Protein AF-A0A6L3NNT6-F1 (afdb_monomer_lite)

Secondary structure (DSSP, 8-state):
-HHHHHHHHHH--SHHHHHHHHHHHHHHHHHHHHHHHHHHHHHHHH------HHHHHHHHHHHHHHHHHHHHHHHHHHHHHHHHHHHHH-

pLDDT: mean 84.55, std 9.49, range [49.84, 93.81]

Structure (mmCIF, N/CA/C/O backbone):
data_AF-A0A6L3NNT6-F1
#
_entry.id   AF-A0A6L3NNT6-F1
#
loop_
_atom_site.group_PDB
_atom_site.id
_atom_site.type_symbol
_atom_site.label_atom_id
_atom_site.label_alt_id
_atom_site.label_comp_id
_atom_site.label_asym_id
_atom_site.label_entity_id
_atom_site.label_seq_id
_atom_site.pdbx_PDB_ins_code
_atom_site.Cartn_x
_atom_site.Cartn_y
_atom_site.Cartn_z
_atom_site.occupancy
_atom_site.B_iso_or_equiv
_atom_site.auth_seq_id
_atom_site.auth_comp_id
_atom_site.auth_asym_id
_atom_site.auth_atom_id
_atom_site.pdbx_PDB_model_num
ATOM 1 N N . MET A 1 1 ? -23.320 -12.988 -2.363 1.00 52.53 1 MET A N 1
ATOM 2 C CA . MET A 1 1 ? -23.544 -13.077 -0.897 1.00 52.53 1 MET A CA 1
ATOM 3 C C . MET A 1 1 ? -22.246 -13.112 -0.073 1.00 52.53 1 MET A C 1
ATOM 5 O O . MET A 1 1 ? -22.233 -12.533 1.003 1.00 52.53 1 MET A O 1
ATOM 9 N N . GLN A 1 2 ? -21.148 -13.729 -0.543 1.00 58.34 2 GLN A N 1
ATOM 10 C CA . GLN A 1 2 ? -19.864 -13.743 0.191 1.00 58.34 2 GLN A CA 1
ATOM 11 C C . GLN A 1 2 ? -19.130 -12.385 0.208 1.00 58.34 2 GLN A C 1
ATOM 13 O O . GLN A 1 2 ? -18.565 -12.020 1.232 1.00 58.34 2 GLN A O 1
ATOM 18 N N . ILE A 1 3 ? -19.221 -11.598 -0.871 1.00 61.28 3 ILE A N 1
ATOM 19 C CA . ILE A 1 3 ? -18.596 -10.261 -0.970 1.00 61.28 3 ILE A CA 1
ATOM 20 C C . ILE A 1 3 ? -19.177 -9.291 0.078 1.00 61.28 3 ILE A C 1
ATOM 22 O O . ILE A 1 3 ? -18.429 -8.645 0.801 1.00 61.28 3 ILE A O 1
ATOM 26 N N . LEU A 1 4 ? -20.503 -9.299 0.259 1.00 63.41 4 LEU A N 1
ATOM 27 C CA . LEU A 1 4 ? -21.203 -8.525 1.298 1.00 63.41 4 LEU A CA 1
ATOM 28 C C . LEU A 1 4 ? -20.750 -8.880 2.726 1.00 63.41 4 LEU A C 1
ATOM 30 O O . LEU A 1 4 ? -20.719 -8.018 3.600 1.00 63.41 4 LEU A O 1
ATOM 34 N N . LYS A 1 5 ? -20.375 -10.142 2.984 1.00 66.62 5 LYS A N 1
ATOM 35 C CA . LYS A 1 5 ? -19.828 -10.546 4.291 1.00 66.62 5 LYS A CA 1
ATOM 36 C C . LYS A 1 5 ? -18.426 -9.982 4.512 1.00 66.62 5 LYS A C 1
ATOM 38 O O . LYS A 1 5 ? -18.121 -9.575 5.628 1.00 66.62 5 LYS A O 1
ATOM 43 N N . LEU A 1 6 ? -17.602 -9.938 3.464 1.00 67.81 6 LEU A N 1
ATOM 44 C CA . LEU A 1 6 ? -16.259 -9.366 3.526 1.00 67.81 6 LEU A CA 1
ATOM 45 C C . LEU A 1 6 ? -16.311 -7.847 3.742 1.00 67.81 6 LEU A C 1
ATOM 47 O O . LEU A 1 6 ? -15.618 -7.342 4.617 1.00 67.81 6 LEU A O 1
ATOM 51 N N . GLU A 1 7 ? -17.173 -7.129 3.018 1.00 70.75 7 GLU A N 1
ATOM 52 C CA . GLU A 1 7 ? -17.370 -5.687 3.226 1.00 70.75 7 GLU A CA 1
ATOM 53 C C . GLU A 1 7 ? -17.824 -5.375 4.651 1.00 70.75 7 GLU A C 1
ATOM 55 O O . GLU A 1 7 ? -17.271 -4.486 5.299 1.00 70.75 7 GLU A O 1
ATOM 60 N N . ASN A 1 8 ? -18.789 -6.135 5.171 1.00 70.38 8 ASN A N 1
ATOM 61 C CA . ASN A 1 8 ? -19.261 -5.955 6.541 1.00 70.38 8 ASN A CA 1
ATOM 62 C C . ASN A 1 8 ? -18.172 -6.283 7.573 1.00 70.38 8 ASN A C 1
ATOM 64 O O . ASN A 1 8 ? -18.064 -5.591 8.582 1.00 70.38 8 ASN A O 1
ATOM 68 N N . PHE A 1 9 ? -17.326 -7.280 7.304 1.00 72.81 9 PHE A N 1
ATOM 69 C CA . PHE A 1 9 ? -16.187 -7.622 8.157 1.00 72.81 9 PHE A CA 1
ATOM 70 C C . PHE A 1 9 ? -15.110 -6.528 8.156 1.00 72.81 9 PHE A C 1
ATOM 72 O O . PHE A 1 9 ? -14.595 -6.159 9.207 1.00 72.81 9 PHE A O 1
ATOM 79 N N . ILE A 1 10 ? -14.810 -5.955 6.989 1.00 74.06 10 ILE A N 1
ATOM 80 C CA . ILE A 1 10 ? -13.851 -4.853 6.829 1.00 74.06 10 ILE A CA 1
ATOM 81 C C . ILE A 1 10 ? -14.385 -3.558 7.446 1.00 74.06 10 ILE A C 1
ATOM 83 O O . ILE A 1 10 ? -13.600 -2.751 7.944 1.00 74.06 10 ILE A O 1
ATOM 87 N N . ARG A 1 11 ? -15.704 -3.329 7.430 1.00 74.06 11 ARG A N 1
ATOM 88 C CA . ARG A 1 11 ? -16.335 -2.143 8.035 1.00 74.06 11 ARG A CA 1
ATOM 89 C C . ARG A 1 11 ? -16.491 -2.238 9.549 1.00 74.06 11 ARG A C 1
ATOM 91 O O . ARG A 1 11 ? -16.731 -1.201 10.169 1.00 74.06 11 ARG A O 1
ATOM 98 N N . ASP A 1 12 ? -16.310 -3.419 10.137 1.00 77.81 12 ASP A N 1
ATOM 99 C CA . ASP A 1 12 ? -16.380 -3.597 11.583 1.00 77.81 12 ASP A CA 1
ATOM 100 C C . ASP A 1 12 ? -15.350 -2.699 12.300 1.00 77.81 12 ASP A C 1
ATOM 102 O O . ASP A 1 12 ? -14.194 -2.555 11.885 1.00 7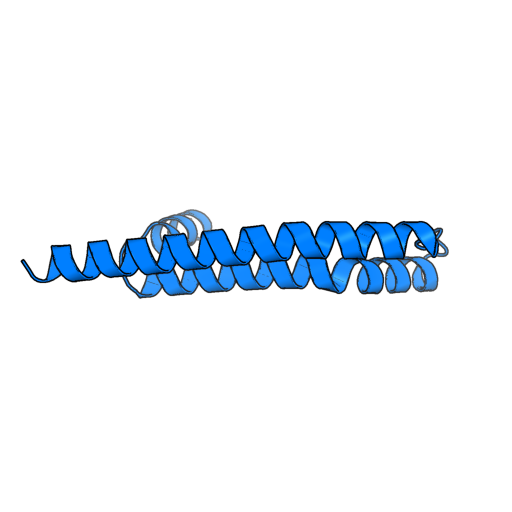7.81 12 ASP A O 1
ATOM 106 N N . GLY A 1 13 ? -15.797 -2.031 13.361 1.00 71.25 13 GLY A N 1
ATOM 107 C CA . GLY A 1 13 ? -14.974 -1.133 14.171 1.00 71.25 13 GLY A CA 1
ATOM 108 C C . GLY A 1 13 ? -14.078 -1.874 15.163 1.00 71.25 13 GLY A C 1
ATOM 109 O O . GLY A 1 13 ? -13.154 -1.272 15.703 1.00 71.25 13 GLY A O 1
ATOM 110 N N . GLY A 1 14 ? -14.344 -3.161 15.407 1.00 77.62 14 GLY A N 1
ATOM 111 C CA . GLY A 1 14 ? -13.572 -3.993 16.326 1.00 77.62 14 GLY A CA 1
ATOM 112 C C . GLY A 1 14 ? -12.183 -4.395 15.812 1.00 77.62 14 GLY A C 1
ATOM 113 O O . GLY A 1 14 ? -11.805 -4.150 14.664 1.00 77.62 14 GLY A O 1
ATOM 114 N N . TRP A 1 15 ? -11.424 -5.085 16.671 1.00 79.38 15 TRP A N 1
ATOM 115 C CA . TRP A 1 15 ? -10.061 -5.548 16.373 1.00 79.38 15 TRP A CA 1
ATOM 116 C C . TRP A 1 15 ? -9.984 -6.433 15.119 1.00 79.38 15 TRP A C 1
ATOM 118 O O . TRP A 1 15 ? -9.031 -6.331 14.353 1.00 79.38 15 TRP A O 1
ATOM 128 N N . ARG A 1 16 ? -11.016 -7.252 14.865 1.00 82.25 16 ARG A N 1
ATOM 129 C CA . ARG A 1 16 ? -11.089 -8.135 13.689 1.00 82.25 16 ARG A CA 1
ATOM 130 C C . ARG A 1 16 ? -11.141 -7.346 12.380 1.00 82.25 16 ARG A C 1
ATOM 132 O O . ARG A 1 16 ? -10.377 -7.645 11.466 1.00 82.25 16 ARG A O 1
ATOM 139 N N . GLY A 1 17 ? -11.989 -6.317 12.314 1.00 84.50 17 GLY A N 1
ATOM 140 C CA . GLY A 1 17 ? -12.086 -5.439 11.147 1.00 84.50 17 GLY A CA 1
ATOM 141 C C . GLY A 1 17 ? -10.817 -4.615 10.933 1.00 84.50 17 GLY A C 1
ATOM 142 O O . GLY A 1 17 ? -10.357 -4.477 9.801 1.00 84.50 17 GLY A O 1
ATOM 143 N N . ALA A 1 18 ? -10.184 -4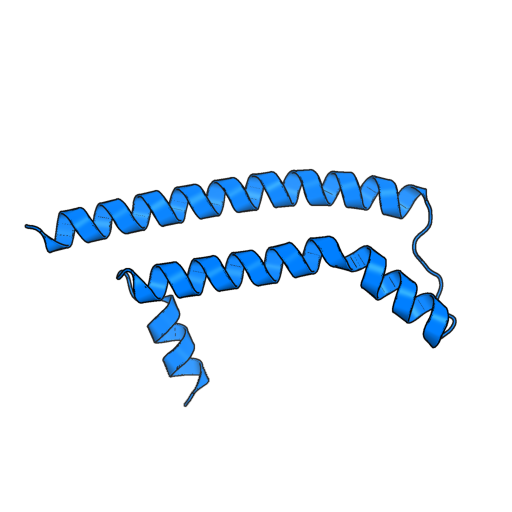.147 12.013 1.00 84.31 18 ALA A N 1
ATOM 144 C CA . ALA A 1 18 ? -8.892 -3.469 11.933 1.00 84.31 18 ALA A CA 1
ATOM 145 C C . ALA A 1 18 ? -7.782 -4.390 11.390 1.00 84.31 18 ALA A C 1
ATOM 147 O O . ALA A 1 18 ? -7.061 -3.993 10.478 1.00 84.31 18 ALA A O 1
ATOM 148 N N . CYS A 1 19 ? -7.683 -5.639 11.863 1.00 85.31 19 CYS A N 1
ATOM 149 C CA . CYS A 1 19 ? -6.746 -6.625 11.312 1.00 85.31 19 CYS A CA 1
ATOM 150 C C . CYS A 1 19 ? -7.002 -6.895 9.823 1.00 85.31 19 CYS A C 1
ATOM 152 O O . CYS A 1 19 ? -6.053 -6.963 9.047 1.00 85.31 19 CYS A O 1
ATOM 154 N N . ALA A 1 20 ? -8.268 -6.999 9.406 1.00 88.38 20 ALA A N 1
ATOM 155 C CA . ALA A 1 20 ? -8.628 -7.198 8.002 1.00 88.38 20 ALA A CA 1
ATOM 156 C C . ALA A 1 20 ? -8.195 -6.018 7.119 1.00 88.38 20 ALA A C 1
ATOM 158 O O . ALA A 1 20 ? -7.616 -6.221 6.052 1.00 88.38 20 ALA A O 1
ATOM 159 N N . ARG A 1 21 ? -8.426 -4.782 7.582 1.00 86.56 21 ARG A N 1
ATOM 160 C CA . ARG A 1 21 ? -7.982 -3.561 6.893 1.00 86.56 21 ARG A CA 1
ATOM 161 C C . ARG A 1 21 ? -6.461 -3.490 6.806 1.00 86.56 21 ARG A C 1
ATOM 163 O O . ARG A 1 21 ? -5.937 -3.258 5.721 1.00 86.56 21 ARG A O 1
ATOM 170 N N . MET A 1 22 ? -5.759 -3.764 7.906 1.00 88.69 22 MET A N 1
ATOM 171 C CA . MET A 1 22 ? -4.292 -3.808 7.952 1.00 88.69 22 MET A CA 1
ATOM 172 C C . MET A 1 22 ? -3.717 -4.849 6.988 1.00 88.69 22 MET A C 1
ATOM 174 O O . MET A 1 22 ? -2.772 -4.555 6.260 1.00 88.69 22 MET A O 1
ATOM 178 N N . LEU A 1 23 ? -4.314 -6.040 6.930 1.00 90.00 23 LEU A N 1
ATOM 179 C CA . LEU A 1 23 ? -3.916 -7.089 5.995 1.00 90.00 23 LEU A CA 1
ATOM 180 C C . LEU A 1 23 ? -4.171 -6.673 4.538 1.00 90.00 23 LEU A C 1
ATOM 182 O O . LEU A 1 23 ? -3.315 -6.891 3.687 1.00 90.00 23 LEU A O 1
ATOM 186 N N . GLY A 1 24 ? -5.291 -6.004 4.253 1.00 89.88 24 GLY A N 1
ATOM 187 C CA . GLY A 1 24 ? -5.567 -5.430 2.933 1.00 89.88 24 GLY A CA 1
ATOM 188 C C . GLY A 1 24 ? -4.545 -4.367 2.519 1.00 89.88 24 GLY A C 1
ATOM 189 O O . GLY A 1 24 ? -4.003 -4.435 1.418 1.00 89.88 24 GLY A O 1
ATOM 190 N N . ILE A 1 25 ? -4.220 -3.430 3.417 1.00 90.50 25 ILE A N 1
ATOM 191 C CA . ILE A 1 25 ? -3.178 -2.412 3.195 1.00 90.50 25 ILE A CA 1
ATOM 192 C C . ILE A 1 25 ? -1.831 -3.084 2.915 1.00 90.50 25 ILE A C 1
ATOM 194 O O . ILE A 1 25 ? -1.125 -2.690 1.988 1.00 90.50 25 ILE A O 1
ATOM 198 N N . PHE A 1 26 ? -1.491 -4.122 3.681 1.00 90.75 26 PHE A N 1
ATOM 199 C CA . PHE A 1 26 ? -0.253 -4.870 3.507 1.00 90.75 26 PHE A CA 1
ATOM 200 C C . PHE A 1 26 ? -0.185 -5.573 2.145 1.00 90.75 26 PHE A C 1
ATOM 202 O O . PHE A 1 26 ? 0.823 -5.451 1.454 1.00 90.75 26 PHE A O 1
ATOM 209 N N . ILE A 1 27 ? -1.262 -6.241 1.715 1.00 92.19 27 ILE A N 1
ATOM 210 C CA . ILE A 1 27 ? -1.337 -6.887 0.394 1.00 92.19 27 ILE A CA 1
ATO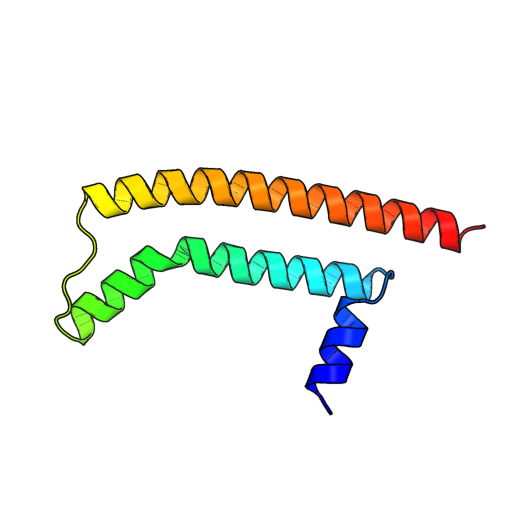M 211 C C . ILE A 1 27 ? -1.160 -5.858 -0.727 1.00 92.19 27 ILE A C 1
ATOM 213 O O . ILE A 1 27 ? -0.385 -6.088 -1.653 1.00 92.19 27 ILE A O 1
ATOM 217 N N . VAL A 1 28 ? -1.836 -4.710 -0.638 1.00 91.12 28 VAL A N 1
ATOM 218 C CA . VAL A 1 28 ? -1.703 -3.635 -1.633 1.00 91.12 28 VAL A CA 1
ATOM 219 C C . VAL A 1 28 ? -0.269 -3.106 -1.671 1.00 91.12 28 VAL A C 1
ATOM 221 O O . VAL A 1 28 ? 0.295 -2.941 -2.750 1.00 91.12 28 VAL A O 1
ATOM 224 N N . TYR A 1 29 ? 0.348 -2.891 -0.507 1.00 91.62 29 TYR A N 1
ATOM 225 C CA . TYR A 1 29 ? 1.730 -2.427 -0.411 1.00 91.62 29 TYR A CA 1
ATOM 226 C C . TYR A 1 29 ? 2.729 -3.420 -1.018 1.00 91.62 29 TYR A C 1
ATOM 228 O O . TYR A 1 29 ? 3.600 -3.014 -1.788 1.00 91.62 29 TYR A O 1
ATOM 236 N N . LEU A 1 30 ? 2.571 -4.720 -0.741 1.00 92.12 30 LEU A N 1
ATOM 237 C CA . LEU A 1 30 ? 3.352 -5.768 -1.402 1.00 92.12 30 LEU A CA 1
ATOM 238 C C . LEU A 1 30 ? 3.163 -5.726 -2.919 1.00 92.12 30 LEU A C 1
ATOM 240 O O . LEU A 1 30 ? 4.142 -5.817 -3.654 1.00 92.12 30 LEU A O 1
ATOM 244 N N . GLY A 1 31 ? 1.928 -5.522 -3.383 1.00 91.62 31 GLY A N 1
ATOM 245 C CA . GLY A 1 31 ? 1.623 -5.342 -4.799 1.00 91.62 31 GLY A CA 1
ATOM 246 C C . GLY A 1 31 ? 2.502 -4.272 -5.438 1.00 91.62 31 GLY A C 1
ATOM 247 O O . GLY A 1 31 ? 3.161 -4.561 -6.429 1.00 91.62 31 GLY A O 1
ATOM 248 N N . PHE A 1 32 ? 2.591 -3.083 -4.831 1.00 91.19 32 PHE A N 1
ATOM 249 C CA . PHE A 1 32 ? 3.462 -2.007 -5.315 1.00 91.19 32 PHE A CA 1
ATOM 250 C C . PHE A 1 32 ? 4.944 -2.390 -5.329 1.00 91.19 32 PHE A C 1
ATOM 252 O O . PHE A 1 32 ? 5.620 -2.082 -6.305 1.00 91.19 32 PHE A O 1
ATOM 259 N N . ILE A 1 33 ? 5.440 -3.071 -4.290 1.00 92.31 33 ILE A N 1
ATOM 260 C CA . ILE A 1 33 ? 6.844 -3.513 -4.206 1.00 92.31 33 ILE A CA 1
ATOM 261 C C . ILE A 1 33 ? 7.198 -4.469 -5.347 1.00 92.31 33 ILE A C 1
ATOM 263 O O . ILE A 1 33 ? 8.276 -4.365 -5.927 1.00 92.31 33 ILE A O 1
ATOM 267 N N . TYR A 1 34 ? 6.304 -5.401 -5.674 1.00 91.62 34 TYR A N 1
ATOM 268 C CA . TYR A 1 34 ? 6.585 -6.457 -6.644 1.00 91.62 34 TYR A CA 1
ATOM 269 C C . TYR A 1 34 ? 6.260 -6.081 -8.095 1.00 91.62 34 TYR A C 1
ATOM 271 O O . TYR A 1 34 ? 6.489 -6.904 -8.982 1.00 91.62 34 TYR A O 1
ATOM 279 N N . ILE A 1 35 ? 5.800 -4.852 -8.379 1.00 88.50 35 ILE A N 1
ATOM 280 C CA . ILE A 1 35 ? 5.536 -4.392 -9.758 1.00 88.50 35 ILE A CA 1
ATOM 281 C C . ILE A 1 35 ? 6.747 -4.624 -10.678 1.00 88.50 35 ILE A C 1
ATOM 283 O O . ILE A 1 35 ? 6.561 -5.259 -11.715 1.00 88.50 35 ILE A O 1
ATOM 287 N N . PRO A 1 36 ? 7.984 -4.201 -10.343 1.00 86.69 36 PRO A N 1
ATOM 288 C CA . PRO A 1 36 ? 9.122 -4.384 -11.243 1.00 86.69 36 PRO A CA 1
ATOM 289 C C . PRO A 1 36 ? 9.438 -5.860 -11.485 1.00 86.69 36 PRO A C 1
ATOM 291 O O . PRO A 1 36 ? 9.809 -6.239 -12.589 1.00 86.69 36 PRO A O 1
ATOM 294 N N . THR A 1 37 ? 9.244 -6.703 -10.466 1.00 88.19 37 THR A N 1
ATOM 295 C CA . THR A 1 37 ? 9.447 -8.154 -10.572 1.00 88.19 37 THR A CA 1
ATOM 296 C C . THR A 1 37 ? 8.411 -8.788 -11.497 1.00 88.19 37 THR A C 1
ATOM 298 O O . THR A 1 37 ? 8.768 -9.576 -12.367 1.00 88.19 37 THR A O 1
ATOM 301 N N . ALA A 1 38 ? 7.139 -8.409 -11.356 1.00 87.62 38 ALA A N 1
ATOM 302 C CA . ALA A 1 38 ? 6.070 -8.878 -12.230 1.00 87.62 38 ALA A CA 1
ATOM 303 C C . ALA A 1 38 ? 6.283 -8.413 -13.677 1.00 87.62 38 ALA A C 1
ATOM 305 O O . ALA A 1 38 ? 6.129 -9.201 -14.605 1.00 87.62 38 ALA A O 1
ATOM 306 N N . VAL A 1 39 ? 6.691 -7.157 -13.882 1.00 88.00 39 VAL A N 1
ATOM 307 C CA . VAL A 1 39 ? 6.985 -6.629 -15.222 1.00 88.00 39 VAL A CA 1
ATOM 308 C C . VAL A 1 39 ? 8.202 -7.319 -15.839 1.00 88.00 39 VAL A C 1
ATOM 310 O O . VAL A 1 39 ? 8.162 -7.652 -17.019 1.00 88.00 39 VAL A O 1
ATOM 313 N N . TYR A 1 40 ? 9.251 -7.593 -15.058 1.00 87.81 40 TYR A N 1
ATOM 314 C CA . TYR A 1 40 ? 10.403 -8.369 -15.521 1.00 87.81 40 TYR A CA 1
ATOM 315 C C . TYR A 1 40 ? 9.993 -9.781 -15.957 1.00 87.81 40 TYR A C 1
ATOM 317 O O . TYR A 1 40 ? 10.308 -10.195 -17.067 1.00 87.81 40 TYR A O 1
ATOM 325 N N . PHE A 1 41 ? 9.210 -10.481 -15.131 1.00 89.19 41 PHE A N 1
ATOM 326 C CA . PHE A 1 41 ? 8.686 -11.807 -15.459 1.00 89.19 41 PHE A CA 1
ATOM 327 C C . PHE A 1 41 ? 7.839 -11.805 -16.741 1.00 89.19 41 PHE A C 1
ATOM 329 O O . PHE A 1 41 ? 7.987 -12.689 -17.583 1.00 89.19 41 PHE A O 1
ATOM 336 N N . LEU A 1 42 ? 6.968 -10.805 -16.914 1.00 88.12 42 LEU A N 1
ATOM 337 C CA . LEU A 1 42 ? 6.143 -10.666 -18.117 1.00 88.12 42 LEU A CA 1
ATOM 338 C C . LEU A 1 42 ? 6.982 -10.350 -19.361 1.00 88.12 42 LEU A C 1
ATOM 340 O O . LEU A 1 42 ? 6.689 -10.856 -20.442 1.00 88.12 42 LEU A O 1
ATOM 344 N N . SER A 1 43 ? 8.020 -9.530 -19.210 1.00 89.94 43 SER A N 1
ATOM 345 C CA . SER A 1 43 ? 8.948 -9.190 -20.287 1.00 89.94 43 SER A CA 1
ATOM 346 C C . SER A 1 43 ? 9.703 -10.424 -20.780 1.00 89.94 43 SER A C 1
ATOM 348 O O . SER A 1 43 ? 9.709 -10.688 -21.980 1.00 89.94 43 SER A O 1
ATOM 350 N N . ASP A 1 44 ? 10.243 -11.216 -19.853 1.00 90.69 44 ASP A N 1
ATOM 351 C CA . ASP A 1 44 ? 10.987 -12.443 -20.151 1.00 90.69 44 ASP A CA 1
ATOM 352 C C . ASP A 1 44 ? 10.084 -13.540 -20.742 1.00 90.69 44 ASP A C 1
ATOM 354 O O . ASP A 1 44 ? 10.426 -14.176 -21.735 1.00 90.69 44 ASP A O 1
ATOM 358 N N . SER A 1 45 ? 8.874 -13.707 -20.194 1.00 91.62 45 SER A N 1
ATOM 359 C CA . SER A 1 45 ? 7.959 -14.787 -20.597 1.00 91.62 45 SER A CA 1
ATOM 360 C C . SER A 1 45 ? 7.215 -14.518 -21.909 1.00 91.62 45 SER A C 1
ATOM 362 O O . SER A 1 45 ? 6.869 -15.458 -22.621 1.00 91.62 45 SER A O 1
ATOM 364 N N . PHE A 1 46 ? 6.915 -13.253 -22.217 1.00 90.75 46 PHE A N 1
ATOM 365 C CA . PHE A 1 46 ? 6.037 -12.882 -23.337 1.00 90.75 46 PHE A CA 1
ATOM 366 C C . PHE A 1 46 ? 6.706 -11.952 -24.359 1.00 90.75 46 PHE A C 1
ATOM 368 O O . PHE A 1 46 ? 6.043 -11.494 -25.288 1.00 90.75 46 PHE A O 1
ATOM 375 N N . GLY A 1 47 ? 8.001 -11.653 -24.203 1.00 82.56 47 GLY A N 1
ATOM 376 C CA . GLY A 1 47 ? 8.750 -10.787 -25.121 1.00 82.56 47 GLY A CA 1
ATOM 377 C C . GLY A 1 47 ? 8.288 -9.326 -25.112 1.00 82.56 47 GLY A C 1
ATOM 378 O O . GLY A 1 47 ? 8.517 -8.592 -26.074 1.00 82.56 47 GLY A O 1
ATOM 379 N N . VAL A 1 48 ? 7.602 -8.894 -24.050 1.00 82.75 48 VAL A N 1
ATOM 380 C CA . VAL A 1 48 ? 7.142 -7.507 -23.890 1.00 82.75 48 VAL A CA 1
ATOM 381 C C . VAL A 1 48 ? 8.330 -6.634 -23.492 1.00 82.75 48 VAL A C 1
ATOM 383 O O . VAL A 1 48 ? 9.220 -7.087 -22.776 1.00 82.75 48 VAL A O 1
ATOM 386 N N . LEU A 1 49 ? 8.353 -5.368 -23.908 1.00 83.06 49 LEU A N 1
ATOM 387 C CA . LEU A 1 49 ? 9.363 -4.415 -23.440 1.00 83.06 49 LEU A CA 1
ATOM 388 C C . LEU A 1 49 ? 9.299 -4.275 -21.910 1.00 83.06 49 LEU A C 1
ATOM 390 O O . LEU A 1 49 ? 8.278 -3.867 -21.355 1.00 83.06 49 LEU A O 1
ATOM 394 N N . GLY A 1 50 ? 10.400 -4.621 -21.242 1.00 84.38 50 GLY A N 1
ATOM 395 C CA . GLY A 1 50 ? 10.569 -4.447 -19.801 1.00 84.38 50 GLY A CA 1
ATOM 396 C C . GLY A 1 50 ? 10.736 -2.980 -19.393 1.00 84.38 50 GLY A C 1
ATOM 397 O O . GLY A 1 50 ? 10.820 -2.079 -20.230 1.00 84.38 50 GLY A O 1
ATOM 398 N N . MET A 1 51 ? 10.810 -2.730 -18.082 1.00 85.12 51 MET A N 1
ATOM 399 C CA . MET A 1 51 ? 11.075 -1.382 -17.569 1.00 85.12 51 MET A CA 1
ATOM 400 C C . MET A 1 51 ? 12.522 -0.963 -17.843 1.00 85.12 51 MET A C 1
ATOM 402 O O . MET A 1 51 ? 13.463 -1.687 -17.521 1.00 85.12 51 MET A O 1
ATOM 406 N N . SER A 1 52 ? 12.704 0.246 -18.374 1.00 87.75 52 SER A N 1
ATOM 407 C CA . SER A 1 52 ? 14.022 0.867 -18.496 1.00 87.75 52 SER A CA 1
ATOM 408 C C . SER A 1 52 ? 14.595 1.238 -17.122 1.00 87.75 52 SER A C 1
ATOM 410 O O . SER A 1 52 ? 13.863 1.428 -16.147 1.00 87.75 52 SER A O 1
ATOM 412 N N . GLY A 1 53 ? 15.916 1.424 -17.037 1.00 85.88 53 GLY A N 1
ATOM 413 C CA . GLY A 1 53 ? 16.572 1.833 -15.787 1.00 85.88 53 GLY A CA 1
ATOM 414 C C . GLY A 1 53 ? 16.036 3.153 -15.211 1.00 85.88 53 GLY A C 1
ATOM 415 O O . GLY A 1 53 ? 15.932 3.305 -13.995 1.00 85.88 53 GLY A O 1
ATOM 416 N N . GLU A 1 54 ? 15.621 4.096 -16.062 1.00 89.00 54 GLU A N 1
ATOM 417 C CA . GLU A 1 54 ? 14.963 5.330 -15.611 1.00 89.00 54 GLU A CA 1
ATOM 418 C C . GLU A 1 54 ? 13.562 5.083 -15.043 1.00 89.00 54 GLU A C 1
ATOM 420 O O . GLU A 1 54 ? 13.168 5.729 -14.071 1.00 89.00 54 GLU A O 1
ATOM 425 N N . GLN A 1 55 ? 12.804 4.148 -15.625 1.00 87.81 55 GLN A N 1
ATOM 426 C CA . GLN A 1 55 ? 11.485 3.769 -15.118 1.00 87.81 55 GLN A CA 1
ATOM 427 C C . G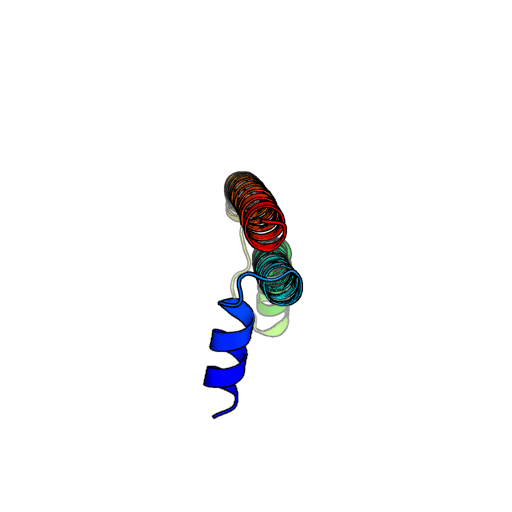LN A 1 55 ? 11.589 3.075 -13.758 1.00 87.81 55 GLN A C 1
ATOM 429 O O . GLN A 1 55 ? 10.765 3.348 -12.887 1.00 87.81 55 GLN A O 1
ATOM 434 N N . ILE A 1 56 ? 12.621 2.254 -13.539 1.00 88.44 56 ILE A N 1
ATOM 435 C CA . ILE A 1 56 ? 12.900 1.640 -12.231 1.00 88.44 56 ILE A CA 1
ATOM 436 C C . ILE A 1 56 ? 13.212 2.728 -11.190 1.00 88.44 56 ILE A C 1
ATOM 438 O O . ILE A 1 56 ? 12.588 2.754 -10.132 1.00 88.44 56 ILE A O 1
ATOM 442 N N . LYS A 1 57 ? 14.073 3.703 -11.509 1.00 89.00 57 LYS A N 1
ATOM 443 C CA . LYS A 1 57 ? 14.359 4.835 -10.602 1.00 89.00 57 LYS A CA 1
ATOM 444 C C . LYS A 1 57 ? 13.111 5.661 -10.268 1.00 89.00 57 LYS A C 1
ATOM 446 O O . LYS A 1 57 ? 12.896 6.038 -9.119 1.00 89.00 57 LYS A O 1
ATOM 451 N N . LYS A 1 58 ? 12.254 5.933 -11.258 1.00 90.44 58 LYS A N 1
ATOM 452 C CA . LYS A 1 58 ? 10.967 6.615 -11.026 1.00 90.44 58 LYS A CA 1
ATOM 453 C C . LYS A 1 58 ? 10.033 5.774 -10.154 1.00 90.44 58 LYS A C 1
ATOM 455 O O . LYS A 1 58 ? 9.337 6.326 -9.307 1.00 90.44 58 LYS A O 1
ATOM 460 N N . HIS A 1 59 ? 10.035 4.456 -10.329 1.00 91.75 59 HIS A N 1
ATOM 461 C CA . HIS A 1 59 ? 9.260 3.548 -9.494 1.00 91.75 59 HIS A CA 1
ATOM 462 C C . HIS A 1 59 ? 9.725 3.566 -8.031 1.00 91.75 59 HIS A C 1
ATOM 464 O O . HIS A 1 59 ? 8.880 3.605 -7.142 1.00 91.75 59 HIS A O 1
ATOM 470 N N . GLU A 1 60 ? 11.029 3.639 -7.756 1.00 88.69 60 GLU A N 1
ATOM 471 C CA . GLU A 1 60 ? 11.535 3.807 -6.384 1.00 88.69 60 GLU A CA 1
ATOM 472 C C . GLU A 1 60 ? 11.028 5.101 -5.728 1.00 88.69 60 GLU A C 1
ATOM 474 O O . GLU A 1 60 ? 10.612 5.091 -4.566 1.00 88.69 60 GLU A O 1
ATOM 479 N N . ALA A 1 61 ? 10.980 6.207 -6.477 1.00 90.25 61 ALA A N 1
ATOM 480 C CA . ALA A 1 61 ? 10.402 7.459 -5.987 1.00 90.25 61 ALA A CA 1
ATOM 481 C C . ALA A 1 61 ? 8.895 7.322 -5.689 1.00 90.25 61 ALA A C 1
ATOM 483 O O . ALA A 1 61 ? 8.416 7.809 -4.664 1.00 90.25 61 ALA A O 1
ATOM 484 N N . ILE A 1 62 ? 8.149 6.607 -6.539 1.00 90.12 62 ILE A N 1
ATOM 485 C CA . ILE A 1 62 ? 6.732 6.289 -6.296 1.00 90.12 62 ILE A CA 1
ATOM 486 C C . ILE A 1 62 ? 6.586 5.431 -5.034 1.00 90.12 62 ILE A C 1
ATOM 488 O O . ILE A 1 62 ? 5.746 5.733 -4.188 1.00 90.12 62 ILE A O 1
ATOM 492 N N . LEU A 1 63 ? 7.423 4.404 -4.862 1.00 92.25 63 LEU A N 1
ATOM 493 C CA . LEU A 1 63 ? 7.424 3.550 -3.673 1.00 92.25 63 LEU A CA 1
ATOM 494 C C . LEU A 1 63 ? 7.663 4.348 -2.392 1.00 92.25 63 LEU A C 1
ATOM 496 O O . LEU A 1 63 ? 7.052 4.043 -1.369 1.00 92.25 63 LEU A O 1
ATOM 500 N N . TYR A 1 64 ? 8.508 5.377 -2.436 1.00 91.12 64 TYR A N 1
ATOM 501 C CA . TYR A 1 64 ? 8.726 6.258 -1.293 1.00 91.12 64 TYR A CA 1
ATOM 502 C C . TYR A 1 64 ? 7.442 6.999 -0.887 1.00 91.12 64 TYR A C 1
ATOM 504 O O . TYR A 1 64 ? 7.059 6.985 0.284 1.00 91.12 64 TYR A O 1
ATOM 512 N N . VAL A 1 65 ? 6.725 7.573 -1.858 1.00 91.94 65 VAL A N 1
ATOM 513 C CA . VAL A 1 65 ? 5.434 8.244 -1.623 1.00 91.94 65 VAL A CA 1
ATOM 514 C C . VAL A 1 65 ? 4.384 7.257 -1.109 1.00 91.94 65 VAL A C 1
ATOM 516 O O . VAL A 1 65 ? 3.698 7.537 -0.125 1.00 91.94 65 VAL A O 1
ATOM 519 N N . VAL A 1 66 ? 4.292 6.074 -1.723 1.00 92.12 66 VAL A N 1
ATOM 520 C CA . VAL A 1 66 ? 3.380 5.005 -1.290 1.00 92.12 66 VAL A CA 1
ATOM 521 C C . VAL A 1 66 ? 3.689 4.578 0.144 1.00 92.12 66 VAL A C 1
ATOM 523 O O . VAL A 1 66 ? 2.769 4.436 0.945 1.00 92.12 66 VAL A O 1
ATOM 526 N N . ARG A 1 67 ? 4.968 4.427 0.510 1.00 92.12 67 ARG A N 1
ATOM 527 C CA . ARG A 1 67 ? 5.389 4.063 1.870 1.00 92.12 67 ARG A CA 1
ATOM 528 C C . ARG A 1 67 ? 4.925 5.092 2.897 1.00 92.12 67 ARG A C 1
ATOM 530 O O . ARG A 1 67 ? 4.381 4.702 3.927 1.00 92.12 67 ARG A O 1
ATOM 537 N N . ILE A 1 68 ? 5.092 6.385 2.615 1.00 93.38 68 ILE A N 1
ATOM 538 C CA . ILE A 1 68 ? 4.590 7.457 3.489 1.00 93.38 68 ILE A CA 1
ATOM 539 C C . ILE A 1 68 ? 3.066 7.358 3.629 1.00 93.38 68 ILE A C 1
ATOM 541 O O . ILE A 1 68 ? 2.551 7.384 4.745 1.00 93.38 68 ILE A O 1
ATOM 545 N N . GLY A 1 69 ? 2.347 7.181 2.517 1.00 92.56 69 GLY A N 1
ATOM 546 C CA . GLY A 1 69 ? 0.893 7.010 2.526 1.00 92.56 69 GLY A CA 1
ATOM 547 C C . GLY A 1 69 ? 0.441 5.820 3.376 1.00 92.56 69 GLY A C 1
ATOM 548 O O . GLY A 1 69 ? -0.455 5.958 4.205 1.00 92.56 69 GLY A O 1
ATOM 549 N N . VAL A 1 70 ? 1.103 4.668 3.238 1.00 91.56 70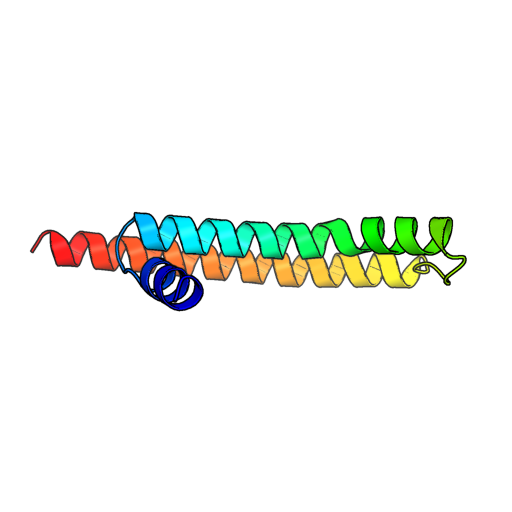 VAL A N 1
ATOM 550 C CA . VAL A 1 70 ? 0.826 3.466 4.039 1.00 91.56 70 VAL A CA 1
ATOM 551 C C . VAL A 1 70 ? 1.046 3.730 5.525 1.00 91.56 70 VAL A C 1
ATOM 553 O O . VAL A 1 70 ? 0.182 3.388 6.328 1.00 91.56 70 VAL A O 1
ATOM 556 N N . VAL A 1 71 ? 2.149 4.383 5.902 1.00 92.94 71 VAL A N 1
ATOM 557 C CA . VAL A 1 71 ? 2.415 4.750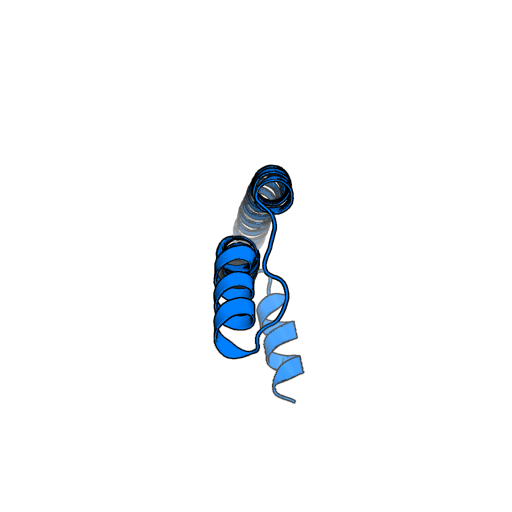 7.303 1.00 92.94 71 VAL A CA 1
ATOM 558 C C . VAL A 1 71 ? 1.296 5.633 7.860 1.00 92.94 71 VAL A C 1
ATOM 560 O O . VAL A 1 71 ? 0.794 5.359 8.948 1.00 92.94 71 VAL A O 1
ATOM 563 N N . LEU A 1 72 ? 0.847 6.640 7.106 1.00 93.81 72 LEU A N 1
ATOM 564 C CA . LEU A 1 72 ? -0.252 7.515 7.525 1.00 93.81 72 LEU A CA 1
ATOM 565 C C . LEU A 1 72 ? -1.568 6.749 7.716 1.00 93.81 72 LEU A C 1
ATOM 567 O O . LEU A 1 72 ? -2.266 6.967 8.707 1.00 93.81 72 LEU A O 1
ATOM 571 N N . ILE A 1 73 ? -1.896 5.824 6.810 1.00 92.00 73 ILE A N 1
ATOM 572 C CA . ILE A 1 73 ? -3.107 4.998 6.919 1.00 92.00 73 ILE A CA 1
ATOM 573 C C . ILE A 1 73 ? -3.020 4.066 8.137 1.00 92.00 73 ILE A C 1
ATOM 575 O O . ILE A 1 73 ? -3.998 3.927 8.870 1.00 92.00 73 ILE A O 1
ATOM 579 N N . ILE A 1 74 ? -1.854 3.465 8.395 1.00 90.38 74 ILE A N 1
ATOM 580 C CA . ILE A 1 74 ? -1.630 2.625 9.581 1.00 90.38 74 ILE A CA 1
ATOM 581 C C . ILE A 1 74 ? -1.842 3.441 10.859 1.00 90.38 74 ILE A C 1
ATOM 583 O O . ILE A 1 74 ? -2.558 2.998 11.756 1.00 90.38 74 ILE A O 1
ATOM 587 N N . VAL A 1 75 ? -1.276 4.650 10.937 1.00 92.44 75 VAL A N 1
ATOM 588 C CA . VAL A 1 75 ? -1.480 5.555 12.078 1.00 92.44 75 VAL A CA 1
ATOM 589 C C . VAL A 1 75 ? -2.966 5.877 12.256 1.00 92.44 75 VAL A C 1
ATOM 591 O O . VAL A 1 75 ? -3.476 5.800 13.374 1.00 92.44 75 VAL A O 1
ATOM 594 N N . ALA A 1 76 ? -3.684 6.172 11.171 1.00 90.31 76 ALA A N 1
ATOM 595 C CA . ALA A 1 76 ? -5.120 6.434 11.221 1.00 90.31 76 ALA A CA 1
ATOM 596 C C . ALA A 1 76 ? -5.922 5.226 11.742 1.00 90.31 76 ALA A C 1
ATOM 598 O O . ALA A 1 76 ? -6.831 5.402 12.555 1.00 90.31 76 ALA A O 1
ATOM 599 N N . GLU A 1 77 ? -5.575 3.999 11.342 1.00 88.06 77 GLU A N 1
ATOM 600 C CA . GLU A 1 77 ? -6.240 2.793 11.850 1.00 88.06 77 GLU A CA 1
ATOM 601 C C . GLU A 1 77 ? -5.910 2.489 13.313 1.00 88.06 77 GLU A C 1
ATOM 603 O O . GLU A 1 77 ? -6.801 2.084 14.062 1.00 88.06 77 GLU A O 1
ATOM 608 N N . ILE A 1 78 ? -4.681 2.753 13.764 1.00 87.81 78 ILE A N 1
ATOM 609 C CA . ILE A 1 78 ? -4.323 2.653 15.187 1.00 87.81 78 ILE A CA 1
ATOM 610 C C . ILE A 1 78 ? -5.158 3.642 16.008 1.00 87.81 78 ILE A C 1
ATOM 612 O O . ILE A 1 78 ? -5.774 3.253 17.001 1.00 87.81 78 ILE A O 1
ATOM 616 N N . LEU A 1 79 ? -5.245 4.906 15.577 1.00 90.00 79 LEU A N 1
ATOM 617 C CA . LEU A 1 79 ? -6.061 5.923 16.249 1.00 90.00 79 LEU A CA 1
ATOM 618 C C . LEU A 1 79 ? -7.538 5.521 16.291 1.00 90.00 79 LEU A C 1
ATOM 620 O O . LEU A 1 79 ? -8.182 5.617 17.337 1.00 90.00 79 LEU A O 1
ATOM 624 N N . ARG A 1 80 ? -8.076 5.013 15.178 1.00 85.62 80 ARG A N 1
ATOM 625 C CA . ARG A 1 80 ? -9.457 4.527 15.110 1.00 85.62 80 ARG A CA 1
ATOM 626 C C . ARG A 1 80 ? -9.695 3.356 16.065 1.00 85.62 80 ARG A C 1
ATOM 628 O O . ARG A 1 80 ? -10.704 3.355 16.770 1.00 85.62 80 ARG A O 1
ATOM 635 N N . MET A 1 81 ? -8.772 2.396 16.128 1.00 84.38 81 MET A N 1
ATOM 636 C CA . MET A 1 81 ? -8.842 1.264 17.057 1.00 84.38 81 MET A CA 1
ATOM 637 C C . MET A 1 81 ? -8.834 1.740 18.516 1.00 84.38 81 MET A C 1
ATOM 639 O O . MET A 1 81 ? -9.639 1.259 19.318 1.00 84.38 81 MET A O 1
ATOM 643 N N . LEU A 1 82 ? -7.982 2.711 18.860 1.00 85.56 82 LEU A N 1
ATOM 644 C CA . LEU A 1 82 ? -7.941 3.308 20.197 1.00 85.56 82 LEU A CA 1
ATOM 645 C C . LEU A 1 82 ? -9.273 3.978 20.554 1.00 85.56 82 LEU A C 1
ATOM 647 O O . LEU A 1 82 ? -9.818 3.706 21.623 1.00 85.56 82 LEU A O 1
ATOM 651 N N . ILE A 1 83 ? -9.841 4.783 19.649 1.00 86.50 83 ILE A N 1
ATOM 652 C CA . ILE A 1 83 ? -11.136 5.453 19.858 1.00 86.50 83 ILE A CA 1
ATOM 653 C C . ILE A 1 83 ? -12.247 4.429 20.112 1.00 86.50 83 ILE A C 1
ATOM 655 O O . ILE A 1 83 ? -13.009 4.578 21.067 1.00 86.50 83 ILE A O 1
ATOM 659 N N . VAL A 1 84 ? -12.340 3.377 19.291 1.00 83.38 84 VAL A N 1
ATOM 660 C CA . VAL A 1 84 ? -13.369 2.336 19.462 1.00 83.38 84 VAL A CA 1
ATOM 661 C C . VAL A 1 84 ? -13.171 1.573 20.772 1.00 83.38 84 VAL A C 1
ATOM 663 O O . VAL A 1 84 ? -14.142 1.312 21.478 1.00 83.38 84 VAL A O 1
ATOM 666 N N . THR A 1 85 ? -11.927 1.265 21.138 1.00 81.31 85 THR A N 1
ATOM 667 C CA . THR A 1 85 ? -11.611 0.557 22.389 1.00 81.31 85 THR A CA 1
ATOM 668 C C . THR A 1 85 ? -11.985 1.387 23.617 1.00 81.31 85 THR A C 1
ATOM 670 O O . THR A 1 85 ? -12.551 0.855 24.570 1.00 81.31 85 THR A O 1
ATOM 673 N N . ILE A 1 86 ? -11.719 2.696 23.590 1.00 84.38 86 ILE A N 1
ATOM 674 C CA . ILE A 1 86 ? -12.119 3.622 24.656 1.00 84.38 86 ILE A CA 1
ATOM 675 C C . ILE A 1 86 ? -13.645 3.737 24.717 1.00 84.38 86 ILE A C 1
ATOM 677 O O . ILE A 1 86 ? -14.216 3.673 25.803 1.00 84.38 86 ILE A O 1
ATOM 681 N N . LYS A 1 87 ? -14.312 3.868 23.563 1.00 80.00 87 LYS A N 1
ATOM 682 C CA . LYS A 1 87 ? -15.772 3.995 23.486 1.00 80.00 87 LYS A CA 1
ATOM 683 C C . LYS A 1 87 ? -16.497 2.745 23.989 1.00 80.00 87 LYS A C 1
ATOM 685 O O . LYS A 1 87 ? -17.498 2.897 24.663 1.00 80.00 87 LYS A O 1
ATOM 690 N N . ASN A 1 88 ? -15.988 1.546 23.704 1.00 71.81 88 ASN A N 1
ATOM 691 C CA . ASN A 1 88 ? -16.586 0.289 24.173 1.00 71.81 88 ASN A CA 1
ATOM 692 C C . ASN A 1 88 ? -16.307 -0.017 25.656 1.00 71.81 88 ASN A C 1
ATOM 694 O O . ASN A 1 88 ? -16.899 -0.947 26.196 1.00 71.81 88 ASN A O 1
ATOM 698 N N . ARG A 1 89 ? -15.378 0.703 26.306 1.00 64.62 89 ARG A N 1
ATOM 699 C CA . ARG A 1 89 ? -15.112 0.585 27.751 1.00 64.62 89 ARG A CA 1
ATOM 700 C C . ARG A 1 89 ? -16.008 1.479 28.617 1.00 64.62 89 ARG A C 1
ATOM 702 O O . ARG A 1 89 ? -16.040 1.255 29.824 1.00 64.62 89 ARG A O 1
ATOM 709 N N . ARG A 1 90 ? -16.649 2.499 28.039 1.00 49.84 90 ARG A N 1
ATOM 710 C CA . ARG A 1 90 ? -17.673 3.328 28.696 1.00 49.84 90 ARG A CA 1
ATOM 711 C C . ARG A 1 90 ? -19.058 2.790 28.378 1.00 49.84 90 ARG A C 1
ATOM 713 O O . ARG A 1 90 ? -19.927 2.959 29.254 1.00 49.84 90 ARG A O 1
#

Sequence (90 aa):
MQILKLENFIRDGGWRGACARMLGIFIVYLGFIYIPTAVYFLSDSFGVLGMSGEQIKKHEAILYVVRIGVVLIIVAEILRMLIVTIKNRR

Foldseek 3Di:
DVVVVLVVQCPDLEPRNLVSVLVVLVVVLVVLVCVLVVQVVCCVPPVDDHDDPVSVVVSVVVNVVSVVVSVVVNVVSVVSNVVVVVVVVD

Organism: NCBI:txid1503055

Radius of gyration: 18.19 Å; chains: 1; bounding box: 40×23×54 Å